Protein AF-A0A0C2Z6U3-F1 (afdb_monomer_lite)

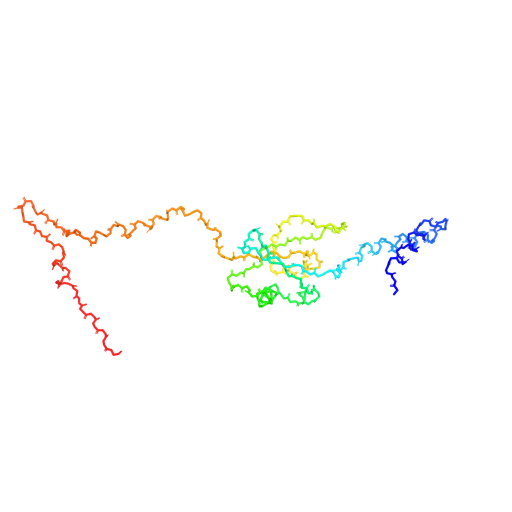Radius of gyration: 33.53 Å; chains: 1; bounding box: 93×37×82 Å

Structure (mmCIF, N/CA/C/O backbone):
data_AF-A0A0C2Z6U3-F1
#
_entry.id   AF-A0A0C2Z6U3-F1
#
loop_
_atom_site.group_PDB
_atom_site.id
_atom_site.type_symbol
_atom_site.label_atom_id
_atom_site.label_alt_id
_atom_site.label_comp_id
_atom_site.label_asym_id
_atom_site.label_entity_id
_atom_site.label_seq_id
_atom_site.pdbx_PDB_ins_code
_atom_site.Cartn_x
_atom_site.Cartn_y
_atom_site.Cartn_z
_atom_site.occupancy
_atom_site.B_iso_or_equiv
_atom_site.auth_seq_id
_atom_site.auth_comp_id
_atom_site.auth_asym_id
_atom_site.auth_atom_id
_atom_site.pdbx_PDB_model_num
ATOM 1 N N . MET A 1 1 ? 27.185 -2.828 -6.810 1.00 46.19 1 MET A N 1
ATOM 2 C CA . MET A 1 1 ? 27.338 -2.070 -8.075 1.00 46.19 1 MET A CA 1
ATOM 3 C C . MET A 1 1 ? 26.168 -1.099 -8.188 1.00 46.19 1 MET A C 1
ATOM 5 O O . MET A 1 1 ? 25.036 -1.516 -7.982 1.00 46.19 1 MET A O 1
ATOM 9 N N . SER A 1 2 ? 26.438 0.196 -8.369 1.00 50.12 2 SER A N 1
ATOM 10 C CA . SER A 1 2 ? 25.451 1.276 -8.195 1.00 50.12 2 SER A CA 1
ATOM 11 C C . SER A 1 2 ? 24.414 1.306 -9.326 1.00 50.12 2 SER A C 1
ATOM 13 O O . SER A 1 2 ? 24.768 1.344 -10.504 1.00 50.12 2 SER A O 1
ATOM 15 N N . ARG A 1 3 ? 23.124 1.325 -8.972 1.00 58.22 3 ARG A N 1
ATOM 16 C CA . ARG A 1 3 ? 21.987 1.449 -9.905 1.00 58.22 3 ARG A CA 1
ATOM 17 C C . ARG A 1 3 ? 22.093 2.713 -10.778 1.00 58.22 3 ARG A C 1
ATOM 19 O O . ARG A 1 3 ? 21.785 2.663 -11.964 1.00 58.22 3 ARG A O 1
ATOM 26 N N . GLY A 1 4 ? 22.676 3.782 -10.227 1.00 63.62 4 GLY A N 1
ATOM 27 C CA . GLY A 1 4 ? 22.921 5.042 -10.935 1.00 63.62 4 GLY A CA 1
ATOM 28 C C . GLY A 1 4 ? 24.013 4.983 -12.012 1.00 63.62 4 GLY A C 1
ATOM 29 O O . GLY A 1 4 ? 24.042 5.837 -12.891 1.00 63.62 4 GLY A O 1
ATOM 30 N N . ALA A 1 5 ? 24.901 3.980 -11.999 1.00 70.56 5 ALA A N 1
ATOM 31 C CA . ALA A 1 5 ? 25.892 3.808 -13.069 1.00 70.56 5 ALA A CA 1
ATOM 32 C C . ALA A 1 5 ? 25.245 3.274 -14.359 1.00 70.56 5 ALA A C 1
ATOM 34 O O . ALA A 1 5 ? 25.552 3.748 -15.447 1.00 70.56 5 ALA A O 1
ATOM 35 N N . HIS A 1 6 ? 24.295 2.344 -14.233 1.00 70.56 6 HIS A N 1
ATOM 36 C CA . HIS A 1 6 ? 23.563 1.776 -15.369 1.00 70.56 6 HIS A CA 1
ATOM 37 C C . HIS A 1 6 ? 22.614 2.796 -16.012 1.00 70.56 6 HIS A C 1
ATOM 39 O O . HIS A 1 6 ? 22.459 2.811 -17.227 1.00 70.56 6 HIS A O 1
ATOM 45 N N . GLU A 1 7 ? 22.018 3.682 -15.208 1.00 74.94 7 GLU A N 1
ATOM 46 C CA . GLU A 1 7 ? 21.178 4.790 -15.691 1.00 74.94 7 GLU A CA 1
ATOM 47 C C . GLU A 1 7 ? 21.953 5.763 -16.575 1.00 74.94 7 GLU A C 1
ATOM 49 O O . GLU A 1 7 ? 21.481 6.123 -17.648 1.00 74.94 7 GLU A O 1
ATOM 54 N N . ARG A 1 8 ? 23.170 6.134 -16.162 1.00 79.44 8 ARG A N 1
ATOM 55 C CA . ARG A 1 8 ? 24.034 7.027 -16.945 1.00 79.44 8 ARG A CA 1
ATOM 56 C C . ARG A 1 8 ? 24.492 6.403 -18.259 1.00 79.44 8 ARG A C 1
ATOM 58 O O . ARG A 1 8 ? 24.612 7.105 -19.251 1.00 79.44 8 ARG A O 1
ATOM 65 N N . ILE A 1 9 ? 24.749 5.096 -18.268 1.00 81.44 9 ILE A N 1
ATOM 66 C CA . ILE A 1 9 ? 25.158 4.383 -19.484 1.00 81.44 9 ILE A CA 1
ATOM 67 C C . ILE A 1 9 ? 23.984 4.292 -20.464 1.00 81.44 9 ILE A C 1
ATOM 69 O O . ILE A 1 9 ? 24.165 4.540 -21.651 1.00 81.44 9 ILE A O 1
ATOM 73 N N . LEU A 1 10 ? 22.774 3.992 -19.983 1.00 81.12 10 LEU A N 1
ATOM 74 C CA . LEU A 1 10 ? 21.581 3.936 -20.832 1.00 81.12 10 LEU A CA 1
ATOM 75 C C . LEU A 1 10 ? 21.228 5.301 -21.427 1.00 81.12 10 LEU A C 1
ATOM 77 O O . LEU A 1 10 ? 20.945 5.369 -22.618 1.00 81.12 10 LEU A O 1
ATOM 81 N N . SER A 1 11 ? 21.320 6.383 -20.650 1.00 81.12 11 SER A N 1
ATOM 82 C CA . SER A 1 11 ? 21.062 7.729 -21.174 1.00 81.12 11 SER A CA 1
ATOM 83 C C . SER A 1 11 ? 22.121 8.180 -22.188 1.00 81.12 11 SER A C 1
ATOM 85 O O . SER A 1 11 ? 21.788 8.813 -23.188 1.00 81.12 11 SER A O 1
ATOM 87 N N . GLN A 1 12 ? 23.388 7.798 -21.996 1.00 82.12 12 GLN A N 1
ATOM 88 C CA . GLN A 1 12 ? 24.451 8.025 -22.983 1.00 82.12 12 GLN A CA 1
ATOM 89 C C . GLN A 1 12 ? 24.254 7.201 -24.262 1.00 82.12 12 GLN A C 1
ATOM 91 O O . GLN A 1 12 ? 24.528 7.696 -25.353 1.00 82.12 12 GLN A O 1
ATOM 96 N N . LEU A 1 13 ? 23.760 5.964 -24.148 1.00 81.19 13 LEU A N 1
ATOM 97 C CA . LEU A 1 13 ? 23.441 5.118 -25.300 1.00 81.19 13 LEU A CA 1
ATOM 98 C C . LEU A 1 13 ? 22.203 5.618 -26.053 1.00 81.19 13 LEU A C 1
ATOM 100 O O . LEU A 1 13 ? 22.195 5.575 -27.278 1.00 81.19 13 LEU A O 1
ATOM 104 N N . ALA A 1 14 ? 21.194 6.146 -25.357 1.00 81.44 14 ALA A N 1
ATOM 105 C CA . ALA A 1 14 ? 20.018 6.756 -25.978 1.00 81.44 14 ALA A CA 1
ATOM 106 C C . ALA A 1 14 ? 20.377 8.028 -26.764 1.00 81.44 14 ALA A C 1
ATOM 108 O O . ALA A 1 14 ? 19.822 8.264 -27.835 1.00 81.44 14 ALA A O 1
ATOM 109 N N . ALA A 1 15 ? 21.352 8.806 -26.282 1.00 84.50 15 ALA A N 1
ATOM 110 C CA . ALA A 1 15 ? 21.890 9.989 -26.961 1.00 84.50 15 ALA A CA 1
ATOM 111 C C . ALA A 1 15 ? 23.007 9.674 -27.982 1.00 84.50 15 ALA A C 1
ATOM 113 O O . ALA A 1 15 ? 23.657 10.585 -28.498 1.00 84.50 15 ALA A O 1
ATOM 114 N N . SER A 1 16 ? 23.266 8.392 -28.250 1.00 86.56 16 SER A N 1
ATOM 115 C CA . SER A 1 16 ? 24.298 7.945 -29.183 1.00 86.56 16 SER A CA 1
ATOM 116 C C . SER A 1 16 ? 23.994 8.390 -30.621 1.00 86.56 16 SER A C 1
ATOM 118 O O . SER A 1 16 ? 22.848 8.291 -31.055 1.00 86.56 16 SER A O 1
ATOM 120 N N . PRO A 1 17 ? 25.012 8.779 -31.411 1.00 85.50 17 PRO A N 1
ATOM 121 C CA . PRO A 1 17 ? 24.854 9.058 -32.841 1.00 85.50 17 PRO A CA 1
ATOM 122 C C . PRO A 1 17 ? 24.578 7.797 -33.680 1.00 85.50 17 PRO A C 1
ATOM 124 O O . PRO A 1 17 ? 24.302 7.899 -34.871 1.00 85.50 17 PRO A O 1
ATOM 127 N N . ASN A 1 18 ? 24.684 6.599 -33.093 1.00 88.50 18 ASN A N 1
ATOM 128 C CA . ASN A 1 18 ? 24.331 5.348 -33.755 1.00 88.50 18 ASN A CA 1
ATOM 129 C C . ASN A 1 18 ? 22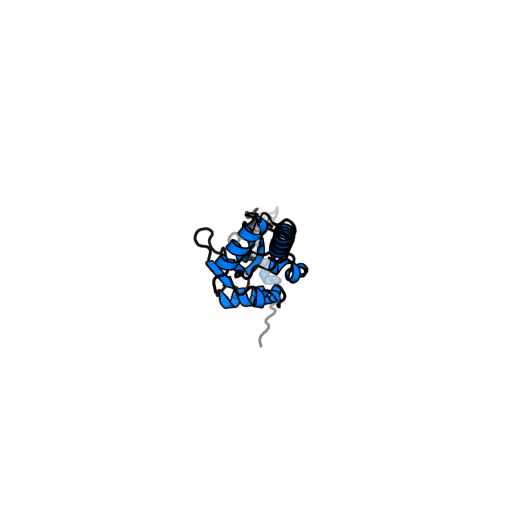.833 5.069 -33.568 1.00 88.50 18 ASN A C 1
ATOM 131 O O . ASN A 1 18 ? 22.411 4.701 -32.470 1.00 88.50 18 ASN A O 1
ATOM 135 N N . GLU A 1 19 ? 22.055 5.200 -34.646 1.00 88.31 19 GLU A N 1
ATOM 136 C CA . GLU A 1 19 ? 20.593 5.036 -34.649 1.00 88.31 19 GLU A CA 1
ATOM 137 C C . GLU A 1 19 ? 20.131 3.686 -34.085 1.00 88.31 19 GLU A C 1
ATOM 139 O O . GLU A 1 19 ? 19.150 3.628 -33.347 1.00 88.31 19 GLU A O 1
ATOM 144 N N . LEU A 1 20 ? 20.864 2.598 -34.355 1.00 88.50 20 LEU A N 1
ATOM 145 C CA . LEU A 1 20 ? 20.521 1.270 -33.842 1.00 88.50 20 LEU A CA 1
ATOM 146 C C . LEU A 1 20 ? 20.717 1.191 -32.322 1.00 88.50 20 LEU A C 1
ATOM 148 O O . LEU A 1 20 ? 19.859 0.683 -31.602 1.00 88.50 20 LEU A O 1
ATOM 152 N N . ALA A 1 21 ? 21.844 1.703 -31.825 1.00 84.06 21 ALA A N 1
ATOM 153 C CA . ALA A 1 21 ? 22.141 1.710 -30.394 1.00 84.06 21 ALA A CA 1
ATOM 154 C C . ALA A 1 21 ? 21.206 2.660 -29.627 1.00 84.06 21 ALA A C 1
ATOM 156 O O . ALA A 1 21 ? 20.737 2.305 -28.547 1.00 84.06 21 ALA A O 1
ATOM 157 N N . SER A 1 22 ? 20.899 3.822 -30.212 1.00 87.50 22 SER A N 1
ATOM 158 C CA . SER A 1 22 ? 19.944 4.797 -29.681 1.00 87.50 22 SER A CA 1
ATOM 159 C C . SER A 1 22 ? 18.533 4.214 -29.618 1.00 87.50 22 SER A C 1
ATOM 161 O O . SER A 1 22 ? 17.917 4.241 -28.556 1.00 87.50 22 SER A O 1
ATOM 163 N N . GLY A 1 23 ? 18.061 3.575 -30.694 1.00 85.06 23 GLY A N 1
ATOM 164 C CA . GLY A 1 23 ? 16.748 2.932 -30.725 1.00 85.06 23 GLY A CA 1
ATOM 165 C C . GLY A 1 23 ? 16.614 1.799 -29.704 1.00 85.06 23 GLY A C 1
ATOM 166 O O . GLY A 1 23 ? 15.624 1.732 -28.978 1.00 85.06 23 GLY A O 1
ATOM 167 N N . ILE A 1 24 ? 17.632 0.938 -29.572 1.00 88.88 24 ILE A N 1
ATOM 168 C CA . ILE A 1 24 ? 17.635 -0.126 -28.553 1.00 88.88 24 ILE A CA 1
ATOM 169 C C . ILE A 1 24 ? 17.630 0.476 -27.142 1.00 88.88 24 ILE A C 1
ATOM 171 O O . ILE A 1 24 ? 16.869 0.024 -26.287 1.00 88.88 24 ILE A O 1
ATOM 175 N N . ALA A 1 25 ? 18.443 1.502 -26.890 1.00 86.12 25 ALA A N 1
ATOM 176 C CA . ALA A 1 25 ? 18.501 2.156 -25.588 1.00 86.12 25 ALA A CA 1
ATOM 177 C C . ALA A 1 25 ? 17.179 2.849 -25.224 1.00 86.12 25 ALA A C 1
ATOM 179 O O . ALA A 1 25 ? 16.718 2.687 -24.097 1.00 86.12 25 ALA A O 1
ATOM 180 N N . GLN A 1 26 ? 16.528 3.524 -26.175 1.00 85.62 26 GLN A N 1
ATOM 181 C CA . GLN A 1 26 ? 15.206 4.135 -25.994 1.00 85.62 26 GLN A CA 1
ATOM 182 C C . GLN A 1 26 ? 14.124 3.085 -25.708 1.00 85.62 26 GLN A C 1
ATOM 184 O O . GLN A 1 26 ? 13.314 3.267 -24.802 1.00 85.62 26 GLN A O 1
ATOM 189 N N . CYS A 1 27 ? 14.133 1.949 -26.412 1.00 83.81 27 CYS A N 1
ATOM 190 C CA . CYS A 1 27 ? 13.217 0.839 -26.135 1.00 83.81 27 CYS A CA 1
ATOM 191 C C . CYS A 1 27 ? 13.444 0.239 -24.742 1.00 83.81 27 CYS A C 1
ATOM 193 O O . CYS A 1 27 ? 12.484 -0.059 -24.034 1.00 83.81 27 CYS A O 1
ATOM 195 N N . ILE A 1 28 ? 14.702 0.076 -24.325 1.00 83.81 28 ILE A N 1
ATOM 196 C CA . ILE A 1 28 ? 15.046 -0.413 -22.984 1.00 83.81 28 ILE A CA 1
ATOM 197 C C . ILE A 1 28 ? 14.636 0.605 -21.916 1.00 83.81 28 ILE A C 1
ATOM 199 O O . ILE A 1 28 ? 14.139 0.212 -20.862 1.00 83.81 28 ILE A O 1
ATOM 203 N N . GLU A 1 29 ? 14.802 1.901 -22.172 1.00 80.81 29 GLU A N 1
ATOM 204 C CA . GLU A 1 29 ? 14.367 2.972 -21.277 1.00 80.81 29 GLU A CA 1
ATOM 205 C C . GLU A 1 29 ? 12.839 3.001 -21.139 1.00 80.81 29 GLU A C 1
ATOM 207 O O . GLU A 1 29 ? 12.326 3.005 -20.020 1.00 80.81 29 GLU A O 1
ATOM 212 N N . ALA A 1 30 ? 12.103 2.891 -22.246 1.00 77.88 30 ALA A N 1
ATOM 213 C CA . ALA A 1 30 ? 10.649 2.777 -22.239 1.00 77.88 30 ALA A CA 1
ATOM 214 C C . ALA A 1 30 ? 10.177 1.515 -21.497 1.00 77.88 30 ALA A C 1
ATOM 216 O O . ALA A 1 30 ? 9.337 1.597 -20.602 1.00 77.88 30 ALA A O 1
ATOM 217 N N . LEU A 1 31 ? 10.765 0.349 -21.788 1.00 76.62 31 LEU A N 1
ATOM 218 C CA . LEU A 1 31 ? 10.469 -0.903 -21.083 1.00 76.62 31 LEU A CA 1
ATOM 219 C C . LEU A 1 31 ? 10.775 -0.801 -19.594 1.00 76.62 31 LEU A C 1
ATOM 221 O O . LEU A 1 31 ? 10.047 -1.350 -18.773 1.00 76.62 31 LEU A O 1
ATOM 225 N N . ARG A 1 32 ? 11.838 -0.097 -19.218 1.00 74.88 32 ARG A N 1
ATOM 226 C CA . ARG A 1 32 ? 12.190 0.149 -17.824 1.00 74.88 32 ARG A CA 1
ATOM 227 C C . ARG A 1 32 ? 11.165 1.044 -17.126 1.00 74.88 32 ARG A C 1
ATOM 229 O O . ARG A 1 32 ? 10.822 0.761 -15.982 1.00 74.88 32 ARG A O 1
ATOM 236 N N . LEU A 1 33 ? 10.688 2.099 -17.787 1.00 67.69 33 LEU A N 1
ATOM 237 C CA . LEU A 1 33 ? 9.625 2.960 -17.261 1.00 67.69 33 LEU A CA 1
ATOM 238 C C . LEU A 1 33 ? 8.331 2.161 -17.050 1.00 67.69 33 LEU A C 1
ATOM 240 O O . LEU A 1 33 ? 7.717 2.263 -15.991 1.00 67.69 33 LEU A O 1
ATOM 244 N N . VAL A 1 34 ? 7.983 1.290 -18.000 1.00 65.44 34 VAL A N 1
ATOM 245 C CA . VAL A 1 34 ? 6.795 0.422 -17.927 1.00 65.44 34 VAL A CA 1
ATOM 246 C C . VAL A 1 34 ? 6.958 -0.708 -16.896 1.00 65.44 34 VAL A C 1
ATOM 248 O O . VAL A 1 34 ? 6.012 -1.055 -16.195 1.00 65.44 34 VAL A O 1
ATOM 251 N N . SER A 1 35 ? 8.163 -1.265 -16.745 1.00 58.72 35 SER A N 1
ATOM 252 C CA . SER A 1 35 ? 8.469 -2.358 -15.801 1.00 58.72 35 SER A CA 1
ATOM 253 C C . SER A 1 35 ? 8.812 -1.891 -14.382 1.00 58.72 35 SER A C 1
ATOM 255 O O . SER A 1 35 ? 9.096 -2.713 -13.513 1.00 58.72 35 SER A O 1
ATOM 257 N N . ALA A 1 36 ? 8.748 -0.588 -14.093 1.00 57.69 36 ALA A N 1
ATOM 258 C CA . ALA A 1 36 ? 8.996 -0.039 -12.757 1.00 57.69 36 ALA A CA 1
ATOM 259 C C . ALA A 1 36 ? 7.881 -0.343 -11.724 1.00 57.69 36 ALA A C 1
ATOM 261 O O . ALA A 1 36 ? 7.913 0.175 -10.603 1.00 57.69 36 ALA A O 1
ATOM 262 N N . LEU A 1 37 ? 6.918 -1.199 -12.071 1.00 57.25 37 LEU A N 1
ATOM 263 C CA . LEU A 1 37 ? 5.856 -1.705 -11.206 1.00 57.25 37 LEU A CA 1
ATOM 264 C C . LEU A 1 37 ? 6.151 -3.165 -10.804 1.00 57.25 37 LEU A C 1
ATOM 266 O O . LEU A 1 37 ? 6.383 -3.983 -11.691 1.00 57.25 37 LEU A O 1
ATOM 270 N N . PRO A 1 38 ? 6.116 -3.543 -9.508 1.00 56.62 38 PRO A N 1
ATOM 271 C CA . PRO A 1 38 ? 5.883 -2.734 -8.311 1.00 56.62 38 PRO A CA 1
ATOM 272 C C . PRO A 1 38 ? 7.176 -2.100 -7.799 1.00 56.62 38 PRO A C 1
ATOM 274 O O . PRO A 1 38 ? 8.217 -2.757 -7.689 1.00 56.62 38 PRO A O 1
ATOM 277 N N . ARG A 1 39 ? 7.101 -0.845 -7.360 1.00 61.69 39 ARG A N 1
ATOM 278 C CA . ARG A 1 39 ? 8.227 -0.217 -6.671 1.00 61.69 39 ARG A CA 1
ATOM 279 C C . ARG A 1 39 ? 8.491 -0.951 -5.353 1.00 61.69 39 ARG A C 1
ATOM 281 O O . ARG A 1 39 ? 7.595 -1.111 -4.528 1.00 61.69 39 ARG A O 1
ATOM 288 N N . ALA A 1 40 ? 9.741 -1.348 -5.121 1.00 63.88 40 ALA A N 1
ATOM 289 C CA . ALA A 1 40 ? 10.190 -2.045 -3.909 1.00 63.88 40 ALA A CA 1
ATOM 290 C C . ALA A 1 40 ? 10.185 -1.167 -2.633 1.00 63.88 40 ALA A C 1
ATOM 292 O O . ALA A 1 40 ? 10.898 -1.462 -1.675 1.00 63.88 40 ALA A O 1
ATOM 293 N N . TYR A 1 41 ? 9.422 -0.071 -2.617 1.00 74.69 41 TYR A N 1
ATOM 294 C CA . TYR A 1 41 ? 9.298 0.795 -1.451 1.00 74.69 41 TYR A CA 1
ATOM 295 C C . TYR A 1 41 ? 8.400 0.148 -0.393 1.00 74.69 41 TYR A C 1
ATOM 297 O O . TYR A 1 41 ? 7.417 -0.526 -0.743 1.00 74.69 41 TYR A O 1
ATOM 305 N N . PRO A 1 42 ? 8.713 0.348 0.901 1.00 84.12 42 PRO A N 1
ATOM 306 C CA . PRO A 1 42 ? 7.848 -0.108 1.976 1.00 84.12 42 PRO A CA 1
ATOM 307 C C . PRO A 1 42 ? 6.469 0.544 1.855 1.00 84.12 42 PRO A C 1
ATOM 309 O O . PRO A 1 42 ? 6.323 1.636 1.307 1.00 84.12 42 PRO A O 1
ATOM 312 N N . LEU A 1 43 ? 5.453 -0.153 2.348 1.00 87.88 43 LEU A N 1
ATOM 313 C CA . LEU A 1 43 ? 4.120 0.405 2.495 1.00 87.88 43 LEU A CA 1
ATOM 314 C C . LEU A 1 43 ? 4.082 1.160 3.824 1.00 87.88 43 LEU A C 1
ATOM 316 O O . LEU A 1 43 ? 4.424 0.594 4.865 1.00 87.88 43 LEU A O 1
ATOM 320 N N . MET A 1 44 ? 3.718 2.436 3.788 1.00 91.00 44 MET A N 1
ATOM 321 C CA . MET A 1 44 ? 3.580 3.239 4.997 1.00 91.00 44 MET A CA 1
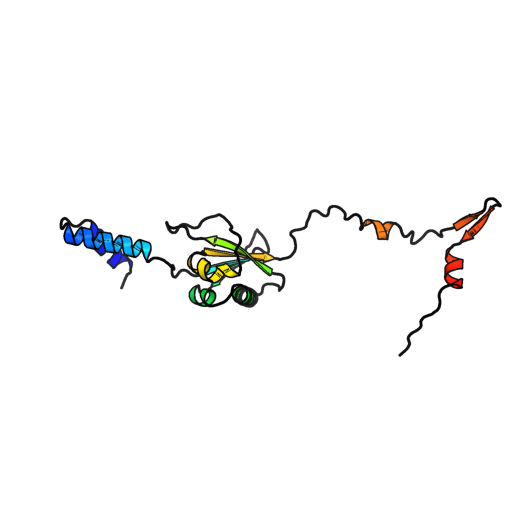ATOM 322 C C . MET A 1 44 ? 2.180 3.045 5.567 1.00 91.00 44 MET A C 1
ATOM 324 O O . MET A 1 44 ? 1.210 2.937 4.828 1.00 91.00 44 MET A O 1
ATOM 328 N N . VAL A 1 45 ? 2.067 2.973 6.883 1.00 91.31 45 VAL A N 1
ATOM 329 C CA . VAL A 1 45 ? 0.785 2.912 7.575 1.00 91.31 45 VAL A CA 1
ATOM 330 C C . VAL A 1 45 ? 0.745 4.060 8.554 1.00 91.31 45 VAL A C 1
ATOM 332 O O . VAL A 1 45 ? 1.627 4.187 9.403 1.00 91.31 45 VAL A O 1
ATOM 335 N N . GLU A 1 46 ? -0.274 4.891 8.414 1.00 90.88 46 GLU A N 1
ATOM 336 C CA . GLU A 1 46 ? -0.520 6.044 9.255 1.00 90.88 46 GLU A CA 1
ATOM 337 C C . GLU A 1 46 ? -1.774 5.797 10.089 1.00 90.88 46 GLU A C 1
ATOM 339 O O . GLU A 1 46 ? -2.860 5.575 9.554 1.00 90.88 46 GLU A O 1
ATOM 344 N N . TYR A 1 47 ? -1.615 5.862 11.408 1.00 88.12 47 TYR A N 1
ATOM 345 C CA . TYR A 1 47 ? -2.718 5.849 12.354 1.00 88.12 47 TYR A CA 1
ATOM 346 C C . TYR A 1 47 ? -2.929 7.247 12.936 1.00 88.12 47 TYR A C 1
ATOM 348 O O . TYR A 1 47 ? -2.051 7.794 13.614 1.00 88.12 47 TYR A O 1
ATOM 356 N N . ALA A 1 48 ? -4.109 7.809 12.690 1.00 78.25 48 ALA A N 1
ATOM 357 C CA . ALA A 1 48 ? -4.470 9.166 13.081 1.00 78.25 48 ALA A CA 1
ATOM 358 C C . ALA A 1 48 ? -5.346 9.191 14.350 1.00 78.25 48 ALA A C 1
ATOM 360 O O . ALA A 1 48 ? -6.443 9.737 14.337 1.00 78.25 48 ALA A O 1
ATOM 361 N N . ALA A 1 49 ? -4.863 8.635 15.470 1.00 69.62 49 ALA A N 1
ATOM 362 C CA . ALA A 1 49 ? -5.543 8.788 16.771 1.00 69.62 49 ALA A CA 1
ATOM 363 C C . ALA A 1 49 ? -5.651 10.255 17.219 1.00 69.62 49 ALA A C 1
ATOM 365 O O . ALA A 1 49 ? -6.602 10.647 17.890 1.00 69.62 49 ALA A O 1
ATOM 366 N N . ASN A 1 50 ? -4.649 11.068 16.879 1.00 67.94 50 ASN A N 1
ATOM 367 C CA . ASN A 1 50 ? -4.629 12.497 17.149 1.00 67.94 50 ASN A CA 1
ATOM 368 C C . ASN A 1 50 ? -4.051 13.218 15.922 1.00 67.94 50 ASN A C 1
ATOM 370 O O . ASN A 1 50 ? -2.915 12.920 15.543 1.00 67.94 50 ASN A O 1
ATOM 374 N N . PRO A 1 51 ? -4.771 14.182 15.318 1.00 66.88 51 PRO A N 1
ATOM 375 C CA . PRO A 1 51 ? -4.318 14.877 14.111 1.00 66.88 51 PRO A CA 1
ATOM 376 C C . PRO A 1 51 ? -3.006 15.656 14.297 1.00 66.88 51 PRO A C 1
ATOM 378 O O . PRO A 1 51 ? -2.364 16.008 13.315 1.00 66.88 51 PRO A O 1
ATOM 381 N N . LYS A 1 52 ? -2.582 15.926 15.540 1.00 67.69 52 LYS A N 1
ATOM 382 C CA . LYS A 1 52 ? -1.315 16.617 15.833 1.00 67.69 52 LYS A CA 1
ATOM 383 C C . LYS A 1 52 ? -0.095 15.692 15.887 1.00 67.69 52 LYS A C 1
ATOM 385 O O . LYS A 1 52 ? 1.027 16.182 15.832 1.00 67.69 52 LYS A O 1
ATOM 390 N N . SER A 1 53 ? -0.294 14.383 16.023 1.00 74.38 53 SER A N 1
ATOM 391 C CA . SER A 1 53 ? 0.794 13.410 16.160 1.00 74.38 53 SER A CA 1
ATOM 392 C C . SER A 1 53 ? 0.374 12.053 15.584 1.00 74.38 53 SER A C 1
ATOM 394 O O . SER A 1 53 ? 0.052 11.132 16.346 1.00 74.38 53 SER A O 1
ATOM 396 N N . PRO A 1 54 ? 0.328 11.917 14.247 1.00 82.00 54 PRO A N 1
ATOM 397 C CA . PRO A 1 54 ? 0.040 10.637 13.622 1.00 82.00 54 PRO A CA 1
ATOM 398 C C . PRO A 1 54 ? 1.169 9.644 13.911 1.00 82.00 54 PRO A C 1
ATOM 400 O O . PRO A 1 54 ? 2.354 9.980 13.856 1.00 82.00 54 PRO A O 1
ATOM 403 N N . THR A 1 55 ? 0.801 8.403 14.221 1.00 85.75 55 THR A N 1
ATOM 404 C CA . THR A 1 55 ? 1.782 7.325 14.381 1.00 85.75 55 THR A CA 1
ATOM 405 C C . THR A 1 55 ? 1.997 6.673 13.027 1.00 85.75 55 THR A C 1
ATOM 407 O O . THR A 1 55 ? 1.056 6.129 12.450 1.00 85.75 55 THR A O 1
ATOM 410 N N . ILE A 1 56 ? 3.229 6.719 12.519 1.00 90.19 56 ILE A N 1
ATOM 411 C CA . ILE A 1 56 ? 3.576 6.188 11.199 1.00 90.19 56 ILE A CA 1
ATOM 412 C C . ILE A 1 56 ? 4.512 4.994 11.364 1.00 90.19 56 ILE A C 1
ATOM 414 O O . ILE A 1 56 ? 5.530 5.083 12.051 1.00 90.19 56 ILE A O 1
ATOM 418 N N . LYS A 1 57 ? 4.187 3.878 10.709 1.00 91.38 57 LYS A N 1
ATOM 419 C CA . LYS A 1 57 ? 5.028 2.678 10.678 1.00 91.38 57 LYS A CA 1
ATOM 420 C C . LYS A 1 57 ? 5.152 2.136 9.260 1.00 91.38 57 LYS A C 1
ATOM 422 O O . LYS A 1 57 ? 4.186 2.105 8.507 1.00 91.38 57 LYS A O 1
ATOM 427 N N . ALA A 1 58 ? 6.354 1.704 8.896 1.00 90.44 58 ALA A N 1
ATOM 428 C CA . ALA A 1 58 ? 6.636 1.114 7.594 1.00 90.44 58 ALA A CA 1
ATOM 429 C C . ALA A 1 58 ? 6.536 -0.417 7.649 1.00 90.44 58 ALA A C 1
ATOM 431 O O . ALA A 1 58 ? 7.019 -1.048 8.590 1.00 90.44 58 ALA A O 1
ATOM 432 N N . PHE A 1 59 ? 5.953 -1.011 6.609 1.00 89.19 59 PHE A N 1
ATOM 433 C CA . PHE A 1 59 ? 5.786 -2.452 6.455 1.00 89.19 59 PHE A CA 1
ATOM 434 C C . PHE A 1 59 ? 6.349 -2.940 5.117 1.00 89.19 59 PHE A C 1
ATOM 436 O O . PHE A 1 59 ? 6.368 -2.228 4.110 1.00 89.19 59 PHE A O 1
ATOM 443 N N . GLY A 1 60 ? 6.797 -4.196 5.090 1.00 87.62 60 GLY A N 1
ATOM 444 C CA . GLY A 1 60 ? 7.274 -4.837 3.870 1.00 87.62 60 GLY A CA 1
ATOM 445 C C . GLY A 1 60 ? 6.129 -5.101 2.892 1.00 87.62 60 GLY A C 1
ATOM 446 O O . GLY A 1 60 ? 5.294 -5.972 3.130 1.00 87.62 60 GLY A O 1
ATOM 447 N N . ARG A 1 61 ? 6.123 -4.407 1.750 1.00 86.75 61 ARG A N 1
ATOM 448 C CA . ARG A 1 61 ? 5.073 -4.535 0.723 1.00 86.75 61 ARG A CA 1
ATOM 449 C C . ARG A 1 61 ? 4.879 -5.974 0.245 1.00 86.75 61 ARG A C 1
ATOM 451 O O . ARG A 1 61 ? 3.753 -6.449 0.170 1.00 86.75 61 ARG A O 1
ATOM 458 N N . ALA A 1 62 ? 5.974 -6.687 -0.019 1.00 83.94 62 ALA A N 1
ATOM 459 C CA . ALA A 1 62 ? 5.931 -8.065 -0.511 1.00 83.94 62 ALA A CA 1
ATOM 460 C C . ALA A 1 62 ? 5.269 -9.045 0.474 1.00 83.94 62 ALA A C 1
ATOM 462 O O . ALA A 1 62 ? 4.712 -10.054 0.045 1.00 83.94 62 ALA A O 1
ATOM 463 N N . GLN A 1 63 ? 5.328 -8.762 1.779 1.00 84.38 63 GLN A N 1
ATOM 464 C CA . GLN A 1 63 ? 4.667 -9.579 2.795 1.00 84.38 63 GLN A CA 1
ATOM 465 C C . GLN A 1 63 ? 3.166 -9.279 2.838 1.00 84.38 63 GLN A C 1
ATOM 467 O O . GLN A 1 63 ? 2.362 -10.206 2.858 1.00 84.38 63 GLN A O 1
ATOM 472 N N . LEU A 1 64 ? 2.786 -7.998 2.781 1.00 84.94 64 LEU A N 1
ATOM 473 C CA . LEU A 1 64 ? 1.382 -7.583 2.835 1.00 84.94 64 LEU A CA 1
ATOM 474 C C . LEU A 1 64 ? 0.606 -7.901 1.549 1.00 84.94 64 LEU A C 1
ATOM 476 O O . LEU A 1 64 ? -0.567 -8.247 1.621 1.00 84.94 64 LEU A O 1
ATOM 480 N N . ALA A 1 65 ? 1.261 -7.861 0.385 1.00 86.25 65 ALA A N 1
ATOM 481 C CA . ALA A 1 65 ? 0.640 -8.164 -0.909 1.00 86.25 65 ALA A CA 1
ATOM 482 C C . ALA A 1 65 ? 0.140 -9.614 -1.031 1.00 86.25 65 ALA A C 1
ATOM 484 O O . ALA A 1 65 ? -0.733 -9.910 -1.841 1.00 86.25 65 ALA A O 1
ATOM 485 N N . ARG A 1 66 ? 0.690 -10.536 -0.231 1.00 87.62 66 ARG A N 1
ATOM 486 C CA . ARG A 1 66 ? 0.298 -11.955 -0.236 1.00 87.62 66 ARG A CA 1
ATOM 487 C C . ARG A 1 66 ? -0.951 -12.229 0.595 1.00 87.62 66 ARG A C 1
ATOM 489 O O . ARG A 1 66 ? -1.516 -13.315 0.496 1.00 87.62 66 ARG A O 1
ATOM 496 N N . LEU A 1 67 ? -1.345 -11.280 1.437 1.00 88.94 67 LEU A N 1
ATOM 497 C CA . LEU A 1 67 ? -2.387 -11.455 2.435 1.00 88.94 67 LEU A CA 1
ATOM 498 C C . LEU A 1 67 ? -3.634 -10.655 2.048 1.00 88.94 67 LEU A C 1
ATOM 500 O O . LEU A 1 67 ? -3.508 -9.587 1.451 1.00 88.94 67 LEU A O 1
ATOM 504 N N . PRO A 1 68 ? -4.838 -11.140 2.392 1.00 90.06 68 PRO A N 1
ATOM 505 C CA . PRO A 1 68 ? -6.053 -10.349 2.239 1.00 90.06 68 PRO A CA 1
ATOM 506 C C . PRO A 1 68 ? -6.029 -9.141 3.187 1.00 90.06 68 PRO A C 1
ATOM 508 O O . PRO A 1 68 ? -5.414 -9.200 4.260 1.00 90.06 68 PRO A O 1
ATOM 511 N N . LEU A 1 69 ? -6.737 -8.066 2.824 1.00 87.69 69 LEU A N 1
ATOM 512 C CA . LEU A 1 69 ? -6.718 -6.801 3.569 1.00 87.69 69 LEU A CA 1
ATOM 513 C C . LEU A 1 69 ? -7.104 -6.981 5.044 1.00 87.69 69 LEU A C 1
ATOM 515 O O . LEU A 1 69 ? -6.471 -6.409 5.930 1.00 87.69 69 LEU A O 1
ATOM 519 N N . ARG A 1 70 ? -8.057 -7.873 5.335 1.00 87.94 70 ARG A N 1
ATOM 520 C CA . ARG A 1 70 ? -8.458 -8.220 6.707 1.00 87.94 70 ARG A CA 1
ATOM 521 C C . ARG A 1 70 ? -7.298 -8.748 7.561 1.00 87.94 70 ARG A C 1
ATOM 523 O O . ARG A 1 70 ? -7.163 -8.374 8.725 1.00 87.94 70 ARG A O 1
ATOM 530 N N . SER A 1 71 ? -6.444 -9.600 6.993 1.00 89.75 71 SER A N 1
ATOM 531 C CA . SER A 1 71 ? -5.254 -10.116 7.682 1.00 89.75 71 SER A CA 1
ATOM 532 C C . SER A 1 71 ? -4.175 -9.044 7.816 1.00 89.75 71 SER A C 1
ATOM 534 O O . SER A 1 71 ? -3.514 -8.969 8.850 1.00 89.75 71 SER A O 1
ATOM 536 N N . VAL A 1 72 ? -4.025 -8.181 6.806 1.00 89.56 72 VAL A N 1
ATOM 537 C CA . VAL A 1 72 ? -3.119 -7.023 6.856 1.00 89.56 72 VAL A CA 1
ATOM 538 C C . VAL A 1 72 ? -3.514 -6.079 7.991 1.00 89.56 72 VAL A C 1
ATOM 540 O O . VAL A 1 72 ? -2.662 -5.708 8.795 1.00 89.56 72 VAL A O 1
ATOM 543 N N . ALA A 1 73 ? -4.804 -5.768 8.129 1.00 89.19 73 ALA A N 1
ATOM 544 C CA . ALA A 1 73 ? -5.322 -4.952 9.220 1.00 89.19 73 ALA A CA 1
ATOM 545 C C . ALA A 1 73 ? -5.011 -5.569 10.595 1.00 89.19 73 ALA A C 1
ATOM 547 O O . ALA A 1 73 ? -4.578 -4.858 11.497 1.00 89.19 73 ALA A O 1
ATOM 548 N N . ALA A 1 74 ? -5.154 -6.889 10.756 1.00 88.81 74 ALA A N 1
ATOM 549 C CA . ALA A 1 74 ? -4.807 -7.574 12.004 1.00 88.81 74 ALA A CA 1
ATOM 550 C C . ALA A 1 74 ? -3.304 -7.482 12.338 1.00 88.81 74 ALA A C 1
ATOM 552 O O . ALA A 1 74 ? -2.936 -7.208 13.482 1.00 88.81 74 ALA A O 1
ATOM 553 N N . ILE A 1 75 ? -2.429 -7.649 11.339 1.00 90.62 75 ILE A N 1
ATOM 554 C CA . ILE A 1 75 ? -0.973 -7.503 11.506 1.00 90.62 75 ILE A CA 1
ATOM 555 C C . ILE A 1 75 ? -0.617 -6.069 11.892 1.00 90.62 75 ILE A C 1
ATOM 557 O O . ILE A 1 75 ? 0.185 -5.860 12.800 1.00 90.62 75 ILE A O 1
ATOM 561 N N . ILE A 1 76 ? -1.220 -5.084 11.227 1.00 89.88 76 ILE A N 1
ATOM 562 C CA . ILE A 1 76 ? -1.020 -3.666 11.529 1.00 89.88 76 ILE A CA 1
ATOM 563 C C . ILE A 1 76 ? -1.426 -3.375 12.975 1.00 89.88 76 ILE A C 1
ATOM 565 O O . ILE A 1 76 ? -0.625 -2.808 13.717 1.00 89.88 76 ILE A O 1
ATOM 569 N N . LYS A 1 77 ? -2.618 -3.823 13.395 1.00 89.62 77 LYS A N 1
ATOM 570 C CA . LYS A 1 77 ? -3.117 -3.644 14.766 1.00 89.62 77 LYS A CA 1
ATOM 571 C C . LYS A 1 77 ? -2.152 -4.206 15.799 1.00 89.62 77 LYS A C 1
ATOM 573 O O . LYS A 1 77 ? -1.713 -3.476 16.682 1.00 89.62 77 LYS A O 1
ATOM 578 N N . SER A 1 78 ? -1.764 -5.470 15.639 1.00 88.38 78 SER A N 1
ATOM 579 C CA . SER A 1 78 ? -0.824 -6.139 16.542 1.00 88.38 78 SER A CA 1
ATOM 580 C C . SER A 1 78 ? 0.543 -5.446 16.566 1.00 88.38 78 SER A C 1
ATOM 582 O O . SER A 1 78 ? 1.123 -5.245 17.629 1.00 88.38 78 SER A O 1
ATOM 584 N N . SER A 1 79 ? 1.049 -5.028 15.405 1.00 88.81 79 SER A N 1
ATOM 585 C CA . SER A 1 79 ? 2.383 -4.440 15.276 1.00 88.81 79 SER A CA 1
ATOM 586 C C . SER A 1 79 ? 2.471 -3.003 15.798 1.00 88.81 79 SER A C 1
ATOM 588 O O . SER A 1 79 ? 3.543 -2.574 16.230 1.00 88.81 79 SER A O 1
ATOM 590 N N . MET A 1 80 ? 1.383 -2.238 15.713 1.00 87.50 80 MET A N 1
ATOM 591 C CA . MET A 1 80 ? 1.311 -0.844 16.165 1.00 87.50 80 MET A CA 1
ATOM 592 C C . MET A 1 80 ? 0.646 -0.692 17.542 1.00 87.50 80 MET A C 1
ATOM 594 O O . MET A 1 80 ? 0.602 0.421 18.054 1.00 87.50 80 MET A O 1
ATOM 598 N N . GLY A 1 81 ? 0.158 -1.780 18.153 1.00 84.69 81 GLY A N 1
ATOM 599 C CA . GLY A 1 81 ? -0.548 -1.734 19.438 1.00 84.69 81 GLY A CA 1
ATOM 600 C C . GLY A 1 81 ? -1.869 -0.963 19.365 1.00 84.69 81 GLY A C 1
ATOM 601 O O . GLY A 1 81 ? -2.219 -0.253 20.305 1.00 84.69 81 GLY A O 1
ATOM 602 N N . LEU A 1 82 ? -2.564 -1.041 18.225 1.00 84.88 82 LEU A N 1
ATOM 603 C CA . LEU A 1 82 ? -3.801 -0.295 17.982 1.00 84.88 82 LEU A CA 1
ATOM 604 C C . LEU A 1 82 ? -5.000 -0.989 18.638 1.00 84.88 82 LEU A C 1
ATOM 606 O O . LEU A 1 82 ? -5.008 -2.218 18.731 1.00 84.88 82 LEU A O 1
ATOM 610 N N . PRO A 1 83 ? -6.030 -0.229 19.044 1.00 83.25 83 PRO A N 1
ATOM 611 C CA . PRO A 1 83 ? -7.237 -0.810 19.609 1.00 83.25 83 PRO A CA 1
ATOM 612 C C . PRO A 1 83 ? -8.060 -1.578 18.554 1.00 83.25 83 PRO A C 1
ATOM 614 O O . PRO A 1 83 ? -7.959 -1.349 17.346 1.00 83.25 83 PRO A O 1
ATOM 617 N N . ASP A 1 84 ? -8.889 -2.521 19.011 1.00 80.00 84 ASP A N 1
ATOM 618 C CA . ASP A 1 84 ? -9.575 -3.480 18.130 1.00 80.00 84 ASP A CA 1
ATOM 619 C C . ASP A 1 84 ? -10.598 -2.840 17.186 1.00 80.00 84 ASP A C 1
ATOM 621 O O . ASP A 1 84 ? -10.847 -3.363 16.096 1.00 80.00 84 ASP A O 1
ATOM 625 N N . ASN A 1 85 ? -11.140 -1.682 17.561 1.00 82.88 85 ASN A N 1
ATOM 626 C CA . ASN A 1 85 ? -12.145 -0.924 16.817 1.00 82.88 85 ASN A CA 1
ATOM 627 C C . ASN A 1 85 ? -11.573 -0.147 15.620 1.00 82.88 85 ASN A C 1
ATOM 629 O O . ASN A 1 85 ? -12.255 0.699 15.064 1.00 82.88 85 ASN A O 1
ATOM 633 N N . VAL A 1 86 ? -10.319 -0.365 15.251 1.00 84.44 86 VAL A N 1
ATOM 634 C CA . VAL A 1 86 ? -9.655 0.370 14.175 1.00 84.44 86 VAL A CA 1
ATOM 635 C C . VAL A 1 86 ? -9.829 -0.351 12.835 1.00 84.44 86 VAL A C 1
ATOM 637 O O . VAL A 1 86 ? -9.791 -1.583 12.783 1.00 84.44 86 VAL A O 1
ATOM 640 N N . ARG A 1 87 ? -9.983 0.379 11.729 1.00 86.38 87 ARG A N 1
ATOM 641 C CA . ARG A 1 87 ? -10.029 -0.204 10.378 1.00 86.38 87 ARG A CA 1
ATOM 642 C C . ARG A 1 87 ? -9.208 0.599 9.373 1.00 86.38 87 ARG A C 1
ATOM 644 O O . ARG A 1 87 ? -8.956 1.787 9.553 1.00 86.38 87 ARG A O 1
ATOM 651 N N . VAL A 1 88 ? -8.777 -0.074 8.310 1.00 86.69 88 VAL A N 1
ATOM 652 C CA . VAL A 1 88 ? -8.183 0.585 7.141 1.00 86.69 88 VAL A CA 1
ATOM 653 C C . VAL A 1 88 ? -9.338 1.203 6.358 1.00 86.69 88 VAL A C 1
ATOM 655 O O . VAL A 1 88 ? -10.264 0.483 6.001 1.00 86.69 88 VAL A O 1
ATOM 658 N N . VAL A 1 89 ? -9.322 2.519 6.147 1.00 82.50 89 VAL A N 1
ATOM 659 C CA . VAL A 1 89 ? -10.429 3.233 5.475 1.00 82.50 89 VAL A CA 1
ATOM 660 C C . VAL A 1 89 ? -10.005 3.722 4.100 1.00 82.50 89 VAL A C 1
ATOM 662 O O . VAL A 1 89 ? -10.744 3.593 3.127 1.00 82.50 89 VAL A O 1
ATOM 665 N N . SER A 1 90 ? -8.811 4.299 4.015 1.00 88.94 90 SER A N 1
ATOM 666 C CA . SER A 1 90 ? -8.342 4.938 2.794 1.00 88.94 90 SER A CA 1
ATOM 667 C C . SER A 1 90 ? -6.854 4.724 2.574 1.00 88.94 90 SER A C 1
ATOM 669 O O . SER A 1 90 ? -6.120 4.315 3.475 1.00 88.94 90 SER A O 1
ATOM 671 N N . ALA A 1 91 ? -6.408 5.001 1.357 1.00 91.06 91 ALA A N 1
ATOM 672 C CA . ALA A 1 91 ? -5.011 4.982 0.982 1.00 91.06 91 ALA A CA 1
ATOM 673 C C . ALA A 1 91 ? -4.661 6.134 0.048 1.00 91.06 91 ALA A C 1
ATOM 675 O O . ALA A 1 91 ? -5.508 6.636 -0.692 1.00 91.06 91 ALA A O 1
ATOM 676 N N . THR A 1 92 ? -3.391 6.519 0.077 1.00 91.44 92 THR A N 1
ATOM 677 C CA . THR A 1 92 ? -2.769 7.360 -0.947 1.00 91.44 92 THR A CA 1
ATOM 678 C C . THR A 1 92 ? -1.967 6.478 -1.888 1.00 91.44 92 THR A C 1
ATOM 680 O O . THR A 1 92 ? -1.400 5.456 -1.486 1.00 91.44 92 THR A O 1
ATOM 683 N N . PHE A 1 93 ? -1.916 6.870 -3.154 1.00 89.12 93 PHE A N 1
ATOM 684 C CA . PHE A 1 93 ? -1.321 6.074 -4.220 1.00 89.12 93 PHE A CA 1
ATOM 685 C C . PHE A 1 93 ? -0.129 6.793 -4.837 1.00 89.12 93 PHE A C 1
ATOM 687 O O . PHE A 1 93 ? -0.031 8.021 -4.819 1.00 89.12 93 PHE A O 1
ATOM 694 N N . TYR A 1 94 ? 0.787 6.011 -5.397 1.00 85.38 94 TYR A N 1
ATOM 695 C CA . TYR A 1 94 ? 1.781 6.548 -6.311 1.00 85.38 94 TYR A CA 1
ATOM 696 C C . TYR A 1 94 ? 1.134 6.853 -7.657 1.00 85.38 94 TYR A C 1
ATOM 698 O O . TYR A 1 94 ? 0.410 6.026 -8.210 1.00 85.38 94 TYR A O 1
ATOM 706 N N . ARG A 1 95 ? 1.454 8.022 -8.204 1.00 82.19 95 ARG A N 1
ATOM 707 C CA . ARG A 1 95 ? 1.173 8.365 -9.596 1.00 82.19 95 ARG A CA 1
ATOM 708 C C . ARG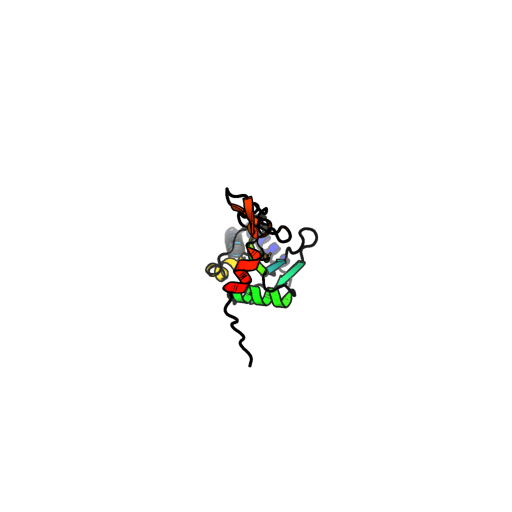 A 1 95 ? 2.199 7.719 -10.529 1.00 82.19 95 ARG A C 1
ATOM 710 O O . ARG A 1 95 ? 3.238 7.218 -10.091 1.00 82.19 95 ARG A O 1
ATOM 717 N N . GLU A 1 96 ? 1.912 7.752 -11.826 1.00 75.94 96 GLU A N 1
ATOM 718 C CA . GLU A 1 96 ? 2.765 7.185 -12.882 1.00 75.94 96 GLU A CA 1
ATOM 719 C C . GLU A 1 96 ? 4.164 7.823 -12.920 1.00 75.94 96 GLU A C 1
ATOM 721 O O . GLU A 1 96 ? 5.166 7.134 -13.108 1.00 75.94 96 GLU A O 1
ATOM 726 N N . ASP A 1 97 ? 4.249 9.125 -12.638 1.00 73.88 97 ASP A N 1
ATOM 727 C CA . ASP A 1 97 ? 5.506 9.874 -12.504 1.00 73.88 97 ASP A CA 1
ATOM 728 C C . ASP A 1 97 ? 6.288 9.514 -11.225 1.00 73.88 97 ASP A C 1
ATOM 730 O O . ASP A 1 97 ? 7.469 9.832 -11.073 1.00 73.88 97 ASP A O 1
ATOM 734 N N . GLY A 1 98 ? 5.654 8.796 -10.297 1.00 68.75 98 GLY A N 1
ATOM 735 C CA . GLY A 1 98 ? 6.219 8.430 -9.015 1.00 68.75 98 GLY A CA 1
ATOM 736 C C . GLY A 1 98 ? 6.038 9.418 -7.888 1.00 68.75 98 GLY A C 1
ATOM 737 O O . GLY A 1 98 ? 6.577 9.163 -6.807 1.00 68.75 98 GLY A O 1
ATOM 738 N N . SER A 1 99 ? 5.320 10.508 -8.131 1.00 81.56 99 SER A N 1
ATOM 739 C CA . SER A 1 99 ? 4.859 11.398 -7.080 1.00 81.56 99 SER A CA 1
ATOM 740 C C . SER A 1 99 ? 3.755 10.726 -6.254 1.00 81.56 99 SER A C 1
ATOM 742 O O . SER A 1 99 ? 3.171 9.714 -6.654 1.00 81.56 99 SER A O 1
ATOM 744 N N . ILE A 1 100 ? 3.511 11.250 -5.055 1.00 84.38 100 ILE A N 1
ATOM 745 C CA . ILE A 1 100 ? 2.442 10.772 -4.175 1.00 84.38 100 ILE A CA 1
ATOM 746 C C . ILE A 1 100 ? 1.197 11.588 -4.498 1.00 84.38 100 ILE A C 1
ATOM 748 O O . ILE A 1 100 ? 1.241 12.819 -4.457 1.00 84.38 100 ILE A O 1
ATOM 752 N N . ASP A 1 101 ? 0.093 10.913 -4.801 1.00 84.88 101 ASP A N 1
ATOM 753 C CA . ASP A 1 101 ? -1.190 11.586 -4.922 1.00 84.88 101 ASP A CA 1
ATOM 754 C C . ASP A 1 101 ? -1.684 12.002 -3.524 1.00 84.88 101 ASP A C 1
ATOM 756 O O . ASP A 1 101 ? -1.823 11.135 -2.656 1.00 84.88 101 ASP A O 1
ATOM 760 N N . PRO A 1 102 ? -1.949 13.297 -3.259 1.00 83.31 102 PRO A N 1
ATOM 761 C CA . PRO A 1 102 ? -2.459 13.734 -1.959 1.00 83.31 102 PRO A CA 1
ATOM 762 C C . PRO A 1 102 ? -3.907 13.295 -1.702 1.00 83.31 102 PRO A C 1
ATOM 764 O O . PRO A 1 102 ? -4.409 13.472 -0.590 1.00 83.31 102 PRO A O 1
ATOM 767 N N . SER A 1 103 ? -4.598 12.766 -2.715 1.00 87.25 103 SER A N 1
ATOM 768 C CA . SER A 1 103 ? -5.970 12.300 -2.569 1.00 87.25 103 SER A CA 1
ATOM 769 C C . SER A 1 103 ? -6.030 11.039 -1.694 1.00 87.25 103 SER A C 1
ATOM 771 O O . SER A 1 103 ? -5.266 10.087 -1.865 1.00 87.25 103 SER A O 1
ATOM 773 N N . ARG A 1 104 ? -6.939 11.044 -0.712 1.00 87.69 104 ARG A N 1
ATOM 774 C CA . ARG A 1 104 ? -7.268 9.852 0.076 1.00 87.69 104 ARG A CA 1
ATOM 775 C C . ARG A 1 104 ? -8.398 9.122 -0.627 1.00 87.69 104 ARG A C 1
ATOM 777 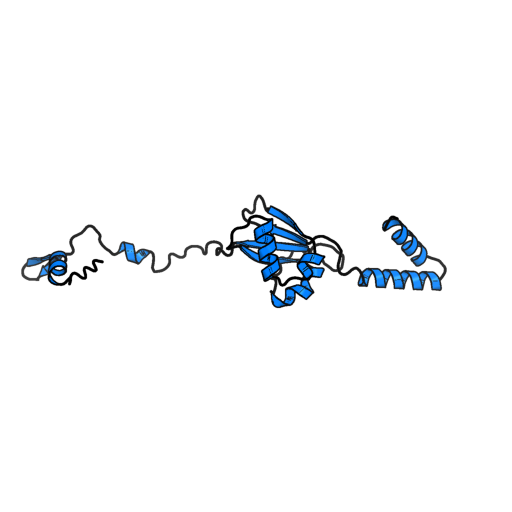O O . ARG A 1 104 ? -9.508 9.645 -0.709 1.00 87.69 104 ARG A O 1
ATOM 784 N N . ILE A 1 105 ? -8.112 7.926 -1.120 1.00 89.81 105 ILE A N 1
ATOM 785 C CA . ILE A 1 105 ? -9.069 7.117 -1.874 1.00 89.81 105 ILE A CA 1
ATOM 786 C C . ILE A 1 105 ? -9.507 5.945 -0.999 1.00 89.81 105 ILE A C 1
ATOM 788 O O . ILE A 1 105 ? -8.683 5.329 -0.320 1.00 89.81 105 ILE A O 1
ATOM 792 N N . LEU A 1 106 ? -10.809 5.660 -0.989 1.00 89.12 106 LEU A N 1
ATOM 793 C CA . LEU A 1 106 ? -11.364 4.515 -0.272 1.00 89.12 106 LEU A CA 1
ATOM 794 C C . LEU A 1 106 ? -10.867 3.212 -0.897 1.00 89.12 106 LEU A C 1
ATOM 796 O O . LEU A 1 106 ? -10.808 3.082 -2.119 1.00 89.12 106 LEU A O 1
ATOM 800 N N . LEU A 1 107 ? -10.503 2.261 -0.044 1.00 87.50 107 LEU A N 1
ATOM 801 C CA . LEU A 1 107 ? -10.056 0.945 -0.477 1.00 87.50 107 LEU A CA 1
ATOM 802 C C . LEU A 1 107 ? -11.218 -0.035 -0.463 1.00 87.50 107 LEU A C 1
ATOM 804 O O . LEU A 1 107 ? -11.950 -0.124 0.518 1.00 87.50 107 LEU A O 1
ATOM 808 N N . ASP A 1 108 ? -11.332 -0.787 -1.548 1.00 88.38 108 ASP A N 1
ATOM 809 C CA . ASP A 1 108 ? -12.168 -1.973 -1.607 1.00 88.38 108 ASP A CA 1
ATOM 810 C C . ASP A 1 108 ? -11.361 -3.205 -1.160 1.00 88.38 108 ASP A C 1
ATOM 812 O O . ASP A 1 108 ? -10.212 -3.400 -1.580 1.00 88.38 108 ASP A O 1
ATOM 816 N N . ASP A 1 109 ? -11.956 -4.020 -0.288 1.00 86.00 109 ASP A N 1
ATOM 817 C CA . ASP A 1 109 ? -11.305 -5.173 0.343 1.00 86.00 109 ASP A CA 1
ATOM 818 C C . ASP A 1 109 ? -10.917 -6.243 -0.690 1.00 86.00 109 ASP A C 1
ATOM 820 O O . ASP A 1 109 ? -9.835 -6.839 -0.593 1.00 86.00 109 ASP A O 1
ATOM 824 N N . ASP A 1 110 ? -11.774 -6.461 -1.690 1.00 87.06 110 ASP A N 1
ATOM 825 C CA . ASP A 1 110 ? -11.592 -7.483 -2.725 1.00 87.06 110 ASP A CA 1
ATOM 826 C C . ASP A 1 110 ? -10.528 -7.066 -3.750 1.00 87.06 110 ASP A C 1
ATOM 828 O O . ASP A 1 110 ? -9.731 -7.890 -4.213 1.00 87.06 110 ASP A O 1
ATOM 832 N N . SER A 1 111 ? -10.430 -5.763 -4.017 1.00 88.56 111 SER A N 1
ATOM 833 C CA . SER A 1 111 ? -9.449 -5.170 -4.933 1.00 88.56 111 SER A CA 1
ATOM 834 C C . SER A 1 111 ? -8.037 -5.042 -4.340 1.00 88.56 111 SER A C 1
ATOM 836 O O . SER A 1 111 ? -7.089 -4.683 -5.042 1.00 88.56 111 SER A O 1
ATOM 838 N N . TRP A 1 112 ? -7.845 -5.359 -3.052 1.00 88.81 112 TRP A N 1
ATOM 839 C CA . TRP A 1 112 ? -6.577 -5.158 -2.341 1.00 88.81 112 TRP A CA 1
ATOM 840 C C . TRP A 1 112 ? -5.365 -5.704 -3.098 1.00 88.81 112 TRP A C 1
ATOM 842 O O . TRP A 1 112 ? -4.399 -4.972 -3.292 1.00 88.81 112 TRP A O 1
ATOM 852 N N . LYS A 1 113 ? -5.413 -6.959 -3.566 1.00 86.62 113 LYS A N 1
ATOM 853 C CA . LYS A 1 113 ? -4.268 -7.635 -4.210 1.00 86.62 113 LYS A CA 1
ATOM 854 C C . LYS A 1 113 ? -3.745 -6.897 -5.442 1.00 86.62 113 LYS A C 1
ATOM 856 O O . LYS A 1 113 ? -2.538 -6.905 -5.679 1.00 86.62 113 LYS A O 1
ATOM 861 N N . GLU A 1 114 ? -4.639 -6.268 -6.194 1.00 85.94 114 GLU A N 1
ATOM 862 C CA . GLU A 1 114 ? -4.306 -5.498 -7.393 1.00 85.94 114 GLU A CA 1
ATOM 863 C C . GLU A 1 114 ? -3.810 -4.096 -7.039 1.00 85.94 114 GLU A C 1
ATOM 865 O O . GLU A 1 114 ? -2.933 -3.559 -7.710 1.00 85.94 114 GLU A O 1
ATOM 870 N N . LEU A 1 115 ? -4.312 -3.528 -5.940 1.00 87.00 115 LEU A N 1
ATOM 871 C CA . LEU A 1 115 ? -3.992 -2.176 -5.491 1.00 87.00 115 LEU A CA 1
ATOM 872 C C . LEU A 1 115 ? -2.687 -2.093 -4.683 1.00 87.00 115 LEU A C 1
ATOM 874 O O . LEU A 1 115 ? -1.993 -1.077 -4.767 1.00 87.00 115 LEU A O 1
ATOM 878 N N . VAL A 1 116 ? -2.293 -3.144 -3.941 1.00 87.75 116 VAL A N 1
ATOM 879 C CA . VAL A 1 116 ? -1.089 -3.128 -3.076 1.00 87.75 116 VAL A CA 1
ATOM 880 C C . VAL A 1 116 ? 0.165 -2.612 -3.778 1.00 87.75 116 VAL A C 1
ATOM 882 O O . VAL A 1 116 ? 0.893 -1.859 -3.141 1.00 87.75 116 VAL A O 1
ATOM 885 N N . PRO A 1 117 ? 0.483 -2.967 -5.039 1.00 85.56 117 PRO A N 1
ATOM 886 C CA . PRO A 1 117 ? 1.650 -2.444 -5.757 1.00 85.56 117 PRO A CA 1
ATOM 887 C C . PRO A 1 117 ? 1.707 -0.916 -5.863 1.00 85.56 117 PRO A C 1
ATOM 889 O O . PRO A 1 117 ? 2.802 -0.355 -5.899 1.00 85.56 117 PRO A O 1
ATOM 892 N N . TYR A 1 118 ? 0.548 -0.260 -5.870 1.00 86.25 118 TYR A N 1
ATOM 893 C CA . TYR A 1 118 ? 0.389 1.169 -6.135 1.00 86.25 118 TYR A CA 1
ATOM 894 C C . TYR A 1 118 ? 0.191 1.996 -4.860 1.00 86.25 118 TYR A C 1
ATOM 896 O O . TYR A 1 118 ? 0.438 3.199 -4.864 1.00 86.25 118 TYR A O 1
ATOM 904 N N . VAL A 1 119 ? -0.200 1.363 -3.751 1.00 88.88 119 VAL A N 1
ATOM 905 C CA . VAL A 1 119 ? -0.434 2.043 -2.467 1.00 88.88 119 VAL A CA 1
ATOM 906 C C . VAL A 1 119 ? 0.865 2.612 -1.897 1.00 88.88 119 VAL A C 1
ATOM 908 O O . VAL A 1 119 ? 1.841 1.888 -1.703 1.00 88.88 119 VAL A O 1
ATOM 911 N N . HIS A 1 120 ? 0.888 3.897 -1.574 1.00 89.81 120 HIS A N 1
ATOM 912 C CA . HIS A 1 120 ? 1.978 4.521 -0.834 1.00 89.81 120 HIS A CA 1
ATOM 913 C C . HIS A 1 120 ? 1.740 4.417 0.678 1.00 89.81 120 HIS A C 1
ATOM 915 O O . HIS A 1 120 ? 2.506 3.732 1.369 1.00 89.81 120 HIS A O 1
ATOM 921 N N . THR A 1 121 ? 0.650 5.025 1.155 1.00 90.88 121 THR A N 1
ATOM 922 C CA . THR A 1 121 ? 0.283 5.064 2.575 1.00 90.88 121 THR A CA 1
ATOM 923 C C . THR A 1 121 ? -1.118 4.507 2.784 1.00 90.88 121 THR A C 1
ATOM 925 O O . THR A 1 121 ? -2.052 4.911 2.100 1.00 90.88 121 THR A O 1
ATOM 928 N N . LEU A 1 122 ? -1.272 3.603 3.750 1.00 91.50 122 LEU A N 1
ATOM 929 C CA . LEU A 1 122 ? -2.562 3.186 4.290 1.00 91.50 122 LEU A CA 1
ATOM 930 C C . LEU A 1 122 ? -2.939 4.083 5.461 1.00 91.50 122 LEU A C 1
ATOM 932 O O . LEU A 1 122 ? -2.178 4.196 6.422 1.00 91.50 122 LEU A O 1
ATOM 936 N N . HIS A 1 123 ? -4.131 4.659 5.405 1.00 90.19 123 HIS A N 1
ATOM 937 C CA . HIS A 1 123 ? -4.706 5.422 6.498 1.00 90.19 123 HIS A CA 1
ATOM 938 C C . HIS A 1 123 ? -5.653 4.542 7.299 1.00 90.19 123 HIS A C 1
ATOM 940 O O . HIS A 1 123 ? -6.606 3.937 6.792 1.00 90.19 123 HIS A O 1
ATOM 946 N N . VAL A 1 124 ? -5.337 4.471 8.580 1.00 89.75 124 VAL A N 1
ATOM 947 C CA . VAL A 1 124 ? -5.997 3.629 9.551 1.00 89.75 124 VAL A CA 1
ATOM 948 C C . VAL A 1 124 ? -6.713 4.545 10.533 1.00 89.75 124 VAL A C 1
ATOM 950 O O . VAL A 1 124 ? -6.095 5.415 11.151 1.00 89.75 124 VAL A O 1
ATOM 953 N N . GLU A 1 125 ? -8.022 4.361 10.649 1.00 86.19 125 GLU A N 1
ATOM 954 C CA . GLU A 1 125 ? -8.906 5.228 11.425 1.00 86.19 125 GLU A CA 1
ATOM 955 C C . GLU A 1 125 ? -9.724 4.398 12.418 1.00 86.19 125 GLU A C 1
ATOM 957 O O . GLU A 1 125 ? -9.992 3.211 12.207 1.00 86.19 125 GLU A O 1
ATOM 962 N N . ASP A 1 126 ? -10.101 5.024 13.530 1.00 81.50 126 ASP A N 1
ATOM 963 C CA . ASP A 1 126 ? -11.040 4.434 14.477 1.00 81.50 126 ASP A CA 1
ATOM 964 C C . ASP A 1 126 ? -12.418 4.293 13.815 1.00 81.50 126 ASP A C 1
ATOM 966 O O . ASP A 1 126 ? -12.970 5.258 13.300 1.00 81.50 126 ASP A O 1
ATOM 970 N N . ASP A 1 127 ? -13.035 3.115 13.918 1.00 68.62 127 ASP A N 1
ATOM 971 C CA . ASP A 1 127 ? -14.437 2.868 13.538 1.00 68.62 127 ASP A CA 1
ATOM 972 C C . ASP A 1 127 ? -15.430 3.484 14.539 1.00 68.62 127 ASP A C 1
ATOM 974 O O . ASP A 1 127 ? -16.628 3.203 14.535 1.00 68.62 127 ASP A O 1
ATOM 978 N N . ARG A 1 128 ? -14.940 4.334 15.449 1.00 63.78 128 ARG A N 1
ATOM 979 C CA . ARG A 1 128 ? -15.842 5.182 16.217 1.00 63.78 128 ARG A CA 1
ATOM 980 C C . ARG A 1 128 ? -16.392 6.179 15.213 1.00 63.78 128 ARG A C 1
ATOM 982 O O . ARG A 1 128 ? -15.584 6.883 14.607 1.00 63.78 128 ARG A O 1
ATOM 989 N N . PRO A 1 129 ? -17.719 6.278 15.032 1.00 53.09 129 PRO A N 1
ATOM 990 C CA . PRO A 1 129 ? -18.259 7.379 14.262 1.00 53.09 129 PRO A CA 1
ATOM 991 C C . PRO A 1 129 ? -17.664 8.651 14.862 1.00 53.09 129 PRO A C 1
ATOM 993 O O . PRO A 1 129 ? -17.835 8.906 16.059 1.00 53.09 129 PRO A O 1
ATOM 996 N N . ALA A 1 130 ? -16.894 9.394 14.055 1.00 52.66 130 ALA A N 1
ATOM 997 C CA . ALA A 1 130 ? -16.538 10.766 14.373 1.00 52.66 130 ALA A CA 1
ATOM 998 C C . ALA A 1 130 ? -17.849 11.395 14.800 1.00 52.66 130 ALA A C 1
ATOM 1000 O O . ALA A 1 130 ? -18.778 11.354 13.994 1.00 52.66 130 ALA A O 1
ATOM 1001 N N . PHE A 1 131 ? -17.937 11.779 16.082 1.00 47.03 131 PHE A N 1
ATOM 1002 C CA . PHE A 1 131 ? -19.140 12.269 16.745 1.00 47.03 131 PHE A CA 1
ATOM 1003 C C . PHE A 1 131 ? -20.077 12.831 15.683 1.00 47.03 131 PHE A C 1
ATOM 1005 O O . PHE A 1 131 ? -19.826 13.916 15.150 1.00 47.03 131 PHE A O 1
ATOM 1012 N N . ALA A 1 132 ? -21.130 12.080 15.332 1.00 39.62 132 ALA A N 1
ATOM 1013 C CA . ALA A 1 132 ? -22.278 12.751 14.765 1.00 39.62 132 ALA A CA 1
ATOM 1014 C C . ALA A 1 132 ? -22.509 13.910 15.742 1.00 39.62 132 ALA A C 1
ATOM 1016 O O . ALA A 1 132 ? -22.475 13.647 16.957 1.00 39.62 132 ALA A O 1
ATOM 1017 N N . PRO A 1 133 ? -22.634 15.178 15.290 1.00 43.78 133 PRO A N 1
ATOM 1018 C CA . PRO A 1 133 ? -23.161 16.184 16.188 1.00 43.78 133 PRO A CA 1
ATOM 1019 C C . PRO A 1 133 ? -24.379 15.505 16.777 1.00 43.78 133 PRO A C 1
ATOM 1021 O O . PRO A 1 133 ? -25.209 14.985 16.023 1.00 43.78 133 PRO A O 1
ATOM 1024 N N . SER A 1 134 ? -24.395 15.350 18.097 1.00 45.16 134 SER A N 1
ATOM 1025 C CA . SER A 1 134 ? -25.560 14.852 18.786 1.00 45.16 134 SER A CA 1
ATOM 1026 C C . SER A 1 134 ? -26.628 15.899 18.502 1.00 45.16 134 SER A C 1
ATOM 1028 O O . SER A 1 134 ? -26.834 16.827 19.277 1.00 45.16 134 SER A O 1
ATOM 1030 N N . THR A 1 135 ? -27.273 15.787 17.343 1.00 50.09 135 THR A N 1
ATOM 1031 C CA . THR A 1 135 ? -28.692 16.007 17.229 1.00 50.09 135 THR A CA 1
ATOM 1032 C C . THR A 1 135 ? -29.220 15.282 18.448 1.00 50.09 135 THR A C 1
ATOM 1034 O O . THR A 1 135 ? -28.953 14.083 18.593 1.00 50.09 135 THR A O 1
ATOM 1037 N N . PRO A 1 136 ? -29.779 16.017 19.422 1.00 48.69 136 PRO A N 1
ATOM 1038 C CA . PRO A 1 136 ? -30.368 15.390 20.580 1.00 48.69 136 PRO A CA 1
ATOM 1039 C C . PRO A 1 136 ? -31.328 14.363 20.003 1.00 48.69 136 PRO A C 1
ATOM 1041 O O . PRO A 1 136 ? -32.303 14.731 19.345 1.00 48.69 136 PRO A O 1
ATOM 1044 N N . GLY A 1 137 ? -30.980 13.081 20.128 1.00 41.50 137 GLY A N 1
ATOM 1045 C CA . GLY A 1 137 ? -31.889 12.024 19.750 1.00 41.50 137 GLY A CA 1
ATOM 1046 C C . GLY A 1 137 ? -33.193 12.335 20.463 1.00 41.50 137 GLY A C 1
ATOM 1047 O O . GLY A 1 137 ? -33.177 12.733 21.632 1.00 41.50 137 GLY A O 1
ATOM 1048 N N . LEU A 1 138 ? -34.316 12.159 19.776 1.00 54.28 138 LEU A N 1
ATOM 1049 C CA . LEU A 1 138 ? -35.680 12.334 20.296 1.00 54.28 138 LEU A CA 1
ATOM 1050 C C . LEU A 1 138 ? -35.982 11.481 21.556 1.00 54.28 138 LEU A C 1
ATOM 1052 O O . LEU A 1 138 ? -37.106 11.444 22.044 1.00 54.28 138 LEU A O 1
ATOM 1056 N N . ASN A 1 139 ? -34.968 10.817 22.108 1.00 52.12 139 ASN A N 1
ATOM 1057 C CA . ASN A 1 139 ? -35.001 9.818 23.151 1.00 52.12 139 ASN A CA 1
ATOM 1058 C C . ASN A 1 139 ? -34.174 10.258 24.380 1.00 52.12 139 ASN A C 1
ATOM 1060 O O . ASN A 1 139 ? -34.322 9.658 25.441 1.00 52.12 139 ASN A O 1
ATOM 1064 N N . THR A 1 140 ? -33.350 11.317 24.301 1.00 47.59 140 THR A N 1
ATOM 1065 C CA . THR A 1 140 ? -32.559 11.811 25.455 1.00 47.59 140 THR A CA 1
ATOM 1066 C C . THR A 1 140 ? -33.419 12.548 26.495 1.00 47.59 140 THR A C 1
ATOM 1068 O O . THR A 1 140 ? -32.936 12.906 27.564 1.00 47.59 140 THR A O 1
ATOM 1071 N N . GLY A 1 141 ? -34.709 12.754 26.204 1.00 44.94 141 GLY A N 1
ATOM 1072 C CA . GLY A 1 141 ? -35.699 13.319 27.126 1.00 44.94 141 GLY A CA 1
ATOM 1073 C C . GLY A 1 141 ? -36.593 12.291 27.829 1.00 44.94 141 GLY A C 1
ATOM 1074 O O . GLY A 1 141 ? -37.339 12.669 28.729 1.00 44.94 141 GLY A O 1
ATOM 1075 N N . ALA A 1 142 ? -36.535 10.999 27.479 1.00 45.12 142 ALA A N 1
ATOM 1076 C CA . ALA A 1 142 ? -37.471 10.013 28.037 1.00 45.12 142 ALA A CA 1
ATOM 1077 C C . ALA A 1 142 ? -37.206 9.687 29.522 1.00 45.12 142 ALA A C 1
ATOM 1079 O O . ALA A 1 142 ? -38.125 9.295 30.238 1.00 45.12 142 ALA A O 1
ATOM 1080 N N . SER A 1 143 ? -35.987 9.926 30.017 1.00 45.88 143 SER A N 1
ATOM 1081 C CA . SER A 1 143 ? -35.662 9.821 31.449 1.00 45.88 143 SER A CA 1
ATOM 1082 C C . SER A 1 143 ? -35.891 11.127 32.218 1.00 45.88 143 SER A C 1
ATOM 1084 O O . SER A 1 143 ? -35.917 11.113 33.444 1.00 45.88 143 SER A O 1
ATOM 1086 N N . ALA A 1 144 ? -36.085 12.253 31.519 1.00 43.12 144 ALA A N 1
ATOM 1087 C CA . ALA A 1 144 ? -36.392 13.552 32.127 1.00 43.12 144 ALA A CA 1
ATOM 1088 C C . ALA A 1 144 ? -37.892 13.726 32.440 1.00 43.12 144 ALA A C 1
ATOM 1090 O O . ALA A 1 144 ? -38.276 14.684 33.105 1.00 43.12 144 ALA A O 1
ATOM 1091 N N . PHE A 1 145 ? -38.734 12.787 31.991 1.00 42.00 145 PHE A N 1
ATOM 1092 C CA . PHE A 1 145 ? -40.181 12.767 32.229 1.00 42.00 145 PHE A CA 1
ATOM 1093 C C . PHE A 1 145 ? -40.639 11.637 33.159 1.00 42.00 145 PHE A C 1
ATOM 1095 O O . PHE A 1 145 ? -41.814 11.277 33.179 1.00 42.00 145 PHE A O 1
ATOM 1102 N N . VAL A 1 146 ? -39.736 11.101 33.980 1.00 47.84 146 VAL A N 1
ATOM 1103 C CA . VAL A 1 146 ? -40.148 10.424 35.211 1.00 47.84 146 VAL A CA 1
ATOM 1104 C C . VAL A 1 146 ? -39.960 11.439 36.336 1.00 47.84 146 VAL A C 1
ATOM 1106 O O . VAL A 1 146 ? -38.816 11.711 36.699 1.00 47.84 146 VAL A O 1
ATOM 1109 N N . PRO A 1 147 ? -41.031 12.034 36.896 1.00 41.72 147 PRO A N 1
ATOM 1110 C CA . PRO A 1 147 ? -40.892 12.857 38.083 1.00 41.72 147 PRO A CA 1
ATOM 1111 C C . PRO A 1 147 ? -40.470 11.933 39.227 1.00 41.72 147 PRO A C 1
ATOM 1113 O O . PRO A 1 147 ? -41.290 11.245 39.829 1.00 41.72 147 PRO A O 1
ATOM 1116 N N . SER A 1 148 ? -39.172 11.871 39.511 1.00 53.72 148 SER A N 1
ATOM 1117 C CA . SER A 1 148 ? -38.601 11.019 40.557 1.00 53.72 148 SER A CA 1
ATOM 1118 C C . SER A 1 148 ? -38.659 11.655 41.951 1.00 53.72 148 SER A C 1
ATOM 1120 O O . SER A 1 148 ? -37.934 11.231 42.846 1.00 53.72 148 SER A O 1
ATOM 1122 N N . SER A 1 149 ? -39.510 12.662 42.172 1.00 52.47 149 SER A N 1
ATOM 1123 C CA . SER A 1 149 ? -39.649 13.290 43.496 1.00 52.47 149 SER A CA 1
ATOM 1124 C C . SER A 1 149 ? -40.983 13.987 43.788 1.00 52.47 149 SER A C 1
ATOM 1126 O O . SER A 1 149 ? -41.176 14.435 44.916 1.00 52.47 149 SER A O 1
ATOM 1128 N N . SER A 1 150 ? -41.939 14.045 42.855 1.00 52.91 150 SER A N 1
ATOM 1129 C CA . SER A 1 150 ? -43.287 14.557 43.138 1.00 52.91 150 SER A CA 1
ATOM 1130 C C . SER A 1 150 ? -44.309 13.424 43.095 1.00 52.91 150 SER A C 1
ATOM 1132 O O . SER A 1 150 ? -44.457 12.714 42.100 1.00 52.91 150 SER A O 1
ATOM 1134 N N . SER A 1 151 ? -45.012 13.219 44.209 1.00 55.19 151 SER A N 1
ATOM 1135 C CA . SER A 1 151 ? -46.105 12.257 44.296 1.00 55.19 151 SER A CA 1
ATOM 1136 C C . SER A 1 151 ? -47.216 12.663 43.324 1.00 55.19 151 SER A C 1
ATOM 1138 O O . SER A 1 151 ? -47.889 13.681 43.492 1.00 55.19 151 SER A O 1
ATOM 1140 N N . ILE A 1 152 ? -47.406 11.868 42.269 1.00 58.19 152 ILE A N 1
ATOM 1141 C CA . ILE A 1 152 ? -48.511 12.072 41.332 1.00 58.19 152 ILE A CA 1
ATOM 1142 C C . ILE A 1 152 ? -49.803 11.761 42.089 1.00 58.19 152 ILE A C 1
ATOM 1144 O O . ILE A 1 152 ? -50.043 10.620 42.499 1.00 58.19 152 ILE A O 1
ATOM 1148 N N . SER A 1 153 ? -50.617 12.793 42.297 1.00 58.22 153 SER A N 1
ATOM 1149 C CA . SER A 1 153 ? -51.904 12.684 42.970 1.00 58.22 153 SER A CA 1
ATOM 1150 C C . SER A 1 153 ? -53.011 13.233 42.084 1.00 58.22 153 SER A C 1
ATOM 1152 O O . SER A 1 153 ? -52.896 14.319 41.519 1.00 58.22 153 SER A O 1
ATOM 1154 N N . ILE A 1 154 ? -54.073 12.448 41.934 1.00 59.53 154 ILE A N 1
ATOM 1155 C CA . ILE A 1 154 ? -55.253 12.806 41.151 1.00 59.53 154 ILE A CA 1
ATOM 1156 C C . ILE A 1 154 ? -56.314 13.279 42.142 1.00 59.53 154 ILE A C 1
ATOM 1158 O O . ILE A 1 154 ? -56.601 12.578 43.111 1.00 59.53 154 ILE A O 1
ATOM 1162 N N . ARG A 1 155 ? -56.880 14.471 41.928 1.00 57.53 155 ARG A N 1
ATOM 1163 C CA . ARG A 1 155 ? -58.027 14.963 42.703 1.00 57.53 155 ARG A CA 1
ATOM 1164 C C . ARG A 1 155 ? -59.309 14.680 41.938 1.00 57.53 155 ARG A C 1
ATOM 1166 O O . ARG A 1 155 ? -59.425 15.067 40.778 1.00 57.53 155 ARG A O 1
ATOM 1173 N N . THR A 1 156 ? -60.251 13.998 42.576 1.00 63.19 156 THR A N 1
ATOM 1174 C CA . THR A 1 156 ? -61.606 13.836 42.045 1.00 63.19 156 THR A CA 1
ATOM 1175 C C . THR A 1 156 ? -62.357 15.169 42.137 1.00 63.19 156 THR A C 1
ATOM 1177 O O . THR A 1 156 ? -61.987 16.046 42.921 1.00 63.19 156 THR A O 1
ATOM 1180 N N . LEU A 1 157 ? -63.418 15.344 41.344 1.00 62.56 157 LEU A N 1
ATOM 1181 C CA . LEU A 1 157 ? -64.260 16.556 41.362 1.00 62.56 157 LEU A CA 1
ATOM 1182 C C . LEU A 1 157 ? -64.898 16.825 42.741 1.00 62.56 157 LEU A C 1
ATOM 1184 O O . LEU A 1 157 ? -65.245 17.958 43.053 1.00 62.56 157 LEU A O 1
ATOM 1188 N N . GLU A 1 158 ? -64.979 15.797 43.582 1.00 68.12 158 GLU A N 1
ATOM 1189 C CA . GLU A 1 158 ? -65.476 15.831 44.963 1.00 68.12 158 GLU A CA 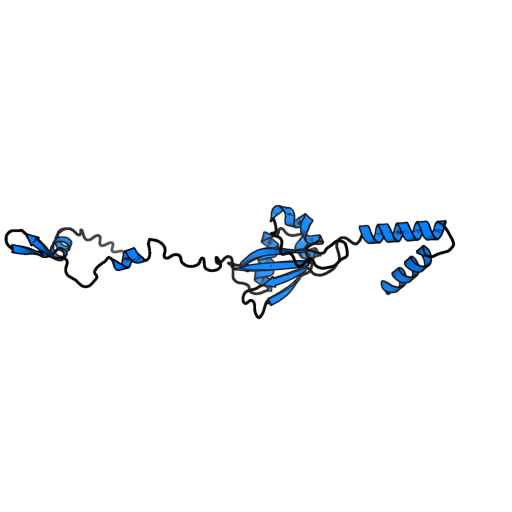1
ATOM 1190 C C . GLU A 1 158 ? -64.375 16.178 45.991 1.00 68.12 158 GLU A C 1
ATOM 1192 O O . GLU A 1 158 ? -64.608 16.167 47.197 1.00 68.12 158 GLU A O 1
ATOM 1197 N N . GLY A 1 159 ? -63.160 16.502 45.531 1.00 58.56 159 GLY A N 1
ATOM 1198 C CA . GLY A 1 159 ? -62.051 16.974 46.365 1.00 58.56 159 GLY A CA 1
ATOM 1199 C C . GLY A 1 159 ? -61.185 15.875 46.985 1.00 58.56 159 GLY A C 1
ATOM 1200 O O . GLY A 1 159 ? -60.242 16.179 47.718 1.00 58.56 159 GLY A O 1
ATOM 1201 N N . THR A 1 160 ? -61.444 14.601 46.689 1.00 64.31 160 THR A N 1
ATOM 1202 C CA . THR A 1 160 ? -60.665 13.481 47.231 1.00 64.31 160 THR A CA 1
ATOM 1203 C C . THR A 1 160 ? -59.351 13.322 46.464 1.00 64.31 160 THR A C 1
ATOM 1205 O O . THR A 1 160 ? -59.347 13.191 45.242 1.00 64.31 160 THR A O 1
ATOM 1208 N N . GLN A 1 161 ? -58.217 13.337 47.170 1.00 60.09 161 GLN A N 1
ATOM 1209 C CA . GLN A 1 161 ? -56.884 13.221 46.573 1.00 60.09 161 GLN A CA 1
ATOM 1210 C C . GLN A 1 161 ? -56.386 11.771 46.650 1.00 60.09 161 GLN A C 1
ATOM 1212 O O . GLN A 1 161 ? -56.131 11.254 47.735 1.00 60.09 161 GLN A O 1
ATOM 1217 N N . VAL A 1 162 ? -56.221 11.119 45.499 1.00 59.25 162 VAL A N 1
ATOM 1218 C CA . VAL A 1 162 ? -55.733 9.738 45.391 1.00 59.25 162 VAL A CA 1
ATOM 1219 C C . VAL A 1 162 ? -54.276 9.748 44.932 1.00 59.25 162 VAL A C 1
ATOM 1221 O O . VAL A 1 162 ? -53.956 10.279 43.869 1.00 59.25 162 VAL A O 1
ATOM 1224 N N . SER A 1 163 ? -53.379 9.167 45.735 1.00 60.88 163 SER A N 1
ATOM 1225 C CA . SER A 1 163 ? -51.956 9.018 45.397 1.00 60.88 163 SER A CA 1
ATOM 1226 C C . SER A 1 163 ? -51.714 7.720 44.627 1.00 60.88 163 SER A C 1
ATOM 1228 O O . SER A 1 163 ? -52.015 6.632 45.123 1.00 60.88 163 SER A O 1
ATOM 1230 N N . LEU A 1 164 ? -51.124 7.817 43.433 1.00 60.41 164 LEU A N 1
ATOM 1231 C CA . LEU A 1 164 ? -50.897 6.662 42.554 1.00 60.41 164 LEU A CA 1
ATOM 1232 C C . LEU A 1 164 ? -49.796 5.710 43.053 1.00 60.41 164 LEU A C 1
ATOM 1234 O O . LEU A 1 164 ? -49.720 4.569 42.602 1.00 60.41 164 LEU A O 1
ATOM 1238 N N . GLN A 1 165 ? -48.962 6.133 44.009 1.00 59.12 165 GLN A N 1
ATOM 1239 C CA . GLN A 1 165 ? -47.945 5.259 44.611 1.00 59.12 165 GLN A CA 1
ATOM 1240 C C . GLN A 1 165 ? -48.570 4.136 45.452 1.00 59.12 165 GLN A C 1
ATOM 1242 O O . GLN A 1 165 ? -48.046 3.024 45.472 1.00 59.12 165 GLN A O 1
ATOM 1247 N N . ASN A 1 166 ? -49.735 4.380 46.062 1.00 55.06 166 ASN A N 1
ATOM 1248 C CA . ASN A 1 166 ? -50.425 3.377 46.878 1.00 55.06 166 ASN A CA 1
ATOM 1249 C C . ASN A 1 166 ? -51.065 2.261 46.035 1.00 55.06 166 ASN A C 1
ATOM 1251 O O . ASN A 1 166 ? -51.239 1.151 46.529 1.00 55.06 166 ASN A O 1
ATOM 1255 N N . LEU A 1 167 ? -51.360 2.516 44.754 1.00 53.69 167 LEU A N 1
ATOM 1256 C CA . LEU A 1 167 ? -51.902 1.503 43.837 1.00 53.69 167 LEU A CA 1
ATOM 1257 C C . LEU A 1 167 ? -50.837 0.505 43.367 1.00 53.69 167 LEU A C 1
ATOM 1259 O O . LEU A 1 167 ? -51.158 -0.645 43.076 1.00 53.69 167 LEU A O 1
ATOM 1263 N N . ARG A 1 168 ? -49.563 0.914 43.338 1.00 53.12 168 ARG A N 1
ATOM 1264 C CA . ARG A 1 168 ? -48.451 0.050 42.916 1.00 53.12 168 ARG A CA 1
ATOM 1265 C C . ARG A 1 168 ? -48.185 -1.083 43.913 1.00 53.12 168 ARG A C 1
ATOM 1267 O O . ARG A 1 168 ? -47.822 -2.179 43.503 1.00 53.12 168 ARG A O 1
ATOM 1274 N N . ASN A 1 169 ? -48.447 -0.847 45.199 1.00 52.44 169 ASN A N 1
ATOM 1275 C CA . ASN A 1 169 ? -48.313 -1.858 46.253 1.00 52.44 169 ASN A CA 1
ATOM 1276 C C . ASN A 1 169 ? -49.453 -2.890 46.269 1.00 52.44 169 ASN A C 1
ATOM 1278 O O . ASN A 1 169 ? -49.308 -3.928 46.904 1.00 52.44 169 ASN A O 1
ATOM 1282 N N . LEU A 1 170 ? -50.565 -2.633 45.574 1.00 51.12 170 LEU A N 1
ATOM 1283 C CA . LEU A 1 170 ? -51.698 -3.563 45.496 1.00 51.12 170 LEU A CA 1
ATOM 1284 C C . LEU A 1 170 ? -51.592 -4.554 44.325 1.00 51.12 170 LEU A C 1
ATOM 1286 O O . LEU A 1 170 ? -52.262 -5.580 44.355 1.00 51.12 170 LEU A O 1
ATOM 1290 N N . TYR A 1 171 ? -50.757 -4.271 43.315 1.00 47.38 171 TYR A N 1
ATOM 1291 C CA . TYR A 1 171 ? -50.737 -5.020 42.047 1.00 47.38 171 TYR A CA 1
ATOM 1292 C C . TYR A 1 171 ? -49.353 -5.488 41.565 1.00 47.38 171 TYR A C 1
ATOM 1294 O O . TYR A 1 171 ? -49.235 -5.943 40.429 1.00 47.38 171 TYR A O 1
ATOM 1302 N N . SER A 1 172 ? -48.307 -5.438 42.395 1.00 40.19 172 SER A N 1
ATOM 1303 C CA . SER A 1 172 ? -47.027 -6.091 42.065 1.00 40.19 172 SER A CA 1
ATOM 1304 C C . SER A 1 172 ? -47.005 -7.542 42.572 1.00 40.19 172 SER A C 1
ATOM 1306 O O . SER A 1 172 ? -46.899 -7.743 43.782 1.00 40.19 172 SER A O 1
ATOM 1308 N N . PRO A 1 173 ? -47.058 -8.573 41.703 1.00 42.12 173 PRO A N 1
ATOM 1309 C CA . PRO A 1 173 ? -46.731 -9.933 42.107 1.00 42.12 173 PRO A CA 1
ATOM 1310 C C . PRO A 1 173 ? -45.210 -10.040 42.296 1.00 42.12 173 PRO A C 1
ATOM 1312 O O . PRO A 1 173 ? -44.436 -9.817 41.365 1.00 42.12 173 PRO A O 1
ATOM 1315 N N . ASN A 1 174 ? -44.778 -10.370 43.514 1.00 40.00 174 ASN A N 1
ATOM 1316 C CA . ASN A 1 174 ? -43.380 -10.656 43.837 1.00 40.00 174 ASN A CA 1
ATOM 1317 C C . ASN A 1 174 ? -42.913 -11.918 43.093 1.00 40.00 174 ASN A C 1
ATOM 1319 O O . ASN A 1 174 ? -43.175 -13.032 43.540 1.00 40.00 174 ASN A O 1
ATOM 1323 N N . TRP A 1 175 ? -42.190 -11.760 41.984 1.00 38.00 175 TRP A N 1
ATOM 1324 C CA . TRP A 1 175 ? -41.372 -12.836 41.420 1.00 38.00 175 TRP A CA 1
ATOM 1325 C C . TRP A 1 175 ? -40.009 -12.829 42.113 1.00 38.00 175 TRP A C 1
ATOM 1327 O O . TRP A 1 175 ? -39.043 -12.246 41.626 1.00 38.00 175 TRP A O 1
ATOM 1337 N N . CYS A 1 176 ? -39.942 -13.459 43.284 1.00 35.59 176 CYS A N 1
ATOM 1338 C CA . CYS A 1 176 ? -38.676 -13.844 43.895 1.00 35.59 176 CYS A CA 1
ATOM 1339 C C . CYS A 1 176 ? -38.198 -15.144 43.233 1.00 35.59 176 CYS A C 1
ATOM 1341 O O . CYS A 1 176 ? -38.750 -16.205 43.514 1.00 35.59 176 CYS A O 1
ATOM 1343 N N . TYR A 1 177 ? -37.168 -15.080 42.389 1.00 32.53 177 TYR A N 1
ATOM 1344 C CA . TYR A 1 177 ? -36.325 -16.246 42.117 1.00 32.53 177 TYR A CA 1
ATOM 1345 C C . TYR A 1 177 ? -35.166 -16.231 43.119 1.00 32.53 177 TYR A C 1
ATOM 1347 O O . TYR A 1 177 ? -34.275 -15.392 43.034 1.00 32.53 177 TYR A O 1
ATOM 1355 N N . ASN A 1 178 ? -35.226 -17.148 44.084 1.00 32.84 178 ASN A N 1
ATOM 1356 C CA . ASN A 1 178 ? -34.083 -17.632 44.851 1.00 32.84 178 ASN A CA 1
ATOM 1357 C C . ASN A 1 178 ? -33.771 -19.036 44.321 1.00 32.84 178 ASN A C 1
ATOM 1359 O O . ASN A 1 178 ? -34.646 -19.899 44.402 1.00 32.84 178 ASN A O 1
ATOM 1363 N N . ILE A 1 179 ? -32.577 -19.214 43.751 1.00 37.56 179 ILE A N 1
ATOM 1364 C CA . ILE A 1 179 ? -31.543 -20.247 43.986 1.00 37.56 179 ILE A CA 1
ATOM 1365 C C . ILE A 1 179 ? -30.387 -19.901 43.043 1.00 37.56 179 ILE A C 1
ATOM 1367 O O . ILE A 1 179 ? -30.649 -19.748 41.828 1.00 37.56 179 ILE A O 1
#

Foldseek 3Di:
DDPVVVVVVLVVQLVDPDPVSVVVSVVVVVVCLVPCWQPQFWAKEWECPDVVDIDIDTHGLVVPLVDFQVVVQVCCCVVVVHDPQKHFFWFWWQDSVRDIDPDTHGDDRVCSNVCSSTTRYTYMYGNPPPDPPCPPPPCVCVVVPPPPPDFDWDADPVGDTHTVVVVVVVPDDDPDDDD

Sequence (179 aa):
MSRGAHERILSQLAASPNELASGIAQCIEALRLVSALPRAYPLMVEYAANPKSPTIKAFGRAQLARLPLRSVAAIIKSSMGLPDNVRVVSATFYREDGSIDPSRILLDDDSWKELVPYVHTLHVEDDRPAFAPSTPGLNTGASAFVPSSSSISIRTLEGTQVSLQNLRNLYSPNWCYNI

Organism: NCBI:txid1036808

Secondary structure (DSSP, 8-state):
--HHHHHHHHHHHHT-S-HHHHHHHHHHHHHHHHT--S--PPEEEEE-SSTTS-EEEEE-HHHHTTS-HHHHHHHHHHHHT--TTEEEEEEEEB-TTSPBP---EEPPSTTHHHHTTTEEEEEEEESS---------TTTTTTTTS-SSS--EEEPTTS-EEETHHHHHHH--------

pLDDT: mean 72.94, std 17.12, range [32.53, 91.5]